Protein AF-A0A5J4ULH3-F1 (afdb_monomer_lite)

Secondary structure (DSSP, 8-state):
--PPPS-TT-EEESSEEEEEEE-SS-SSPEEEEEEETT-----S---TT-TTSSEEEETTTTEEEETTEEEEE---S--S--EEEEEEE--TTSSS-EEEEEETTEEPPP-EES--SEEEEE-

Foldseek 3Di:
DDPDWPFQVDKDAQAKDKDKDADDPDQDKDWKFKDAVVDDDDPLDDDPPRQRATWTQRQVQQFTDRSNDGDDHDHDPDPPGRMKIWMWGLHPPDPWTWIWIDDVPRTDPTPDTRPHRMMTMTD

pLDDT: mean 76.77, std 11.13, range [36.09, 92.75]

Organism: NCBI:txid222440

Structure (mmCIF, N/CA/C/O backbone):
data_AF-A0A5J4ULH3-F1
#
_entry.id   AF-A0A5J4ULH3-F1
#
loop_
_atom_site.group_PDB
_atom_site.id
_atom_site.type_symbol
_atom_site.label_atom_id
_atom_site.label_alt_id
_atom_site.label_comp_id
_atom_site.label_asym_id
_atom_site.label_entity_id
_atom_site.label_seq_id
_atom_site.pdbx_PDB_ins_code
_atom_site.Cartn_x
_atom_site.Cartn_y
_atom_site.Cartn_z
_atom_site.occupancy
_atom_site.B_iso_or_equiv
_atom_site.auth_seq_id
_atom_site.auth_comp_id
_atom_site.auth_asym_id
_atom_site.auth_atom_id
_atom_site.pdbx_PDB_model_num
ATOM 1 N N . MET A 1 1 ? 2.640 -23.579 7.226 1.00 36.09 1 MET A N 1
ATOM 2 C CA . MET A 1 1 ? 1.421 -23.230 6.462 1.00 36.09 1 MET A CA 1
ATOM 3 C C . MET A 1 1 ? 1.742 -22.029 5.580 1.00 36.09 1 MET A C 1
ATOM 5 O O . MET A 1 1 ? 2.109 -20.998 6.123 1.00 36.09 1 MET A O 1
ATOM 9 N N . ILE A 1 2 ? 1.703 -22.164 4.250 1.00 44.00 2 ILE A N 1
ATOM 10 C CA . ILE A 1 2 ? 1.935 -21.039 3.324 1.00 44.00 2 ILE A CA 1
ATOM 11 C C . ILE A 1 2 ? 0.592 -20.325 3.138 1.00 44.00 2 ILE A C 1
ATOM 13 O O . ILE A 1 2 ? -0.360 -20.933 2.647 1.00 44.00 2 ILE A O 1
ATOM 17 N N . LEU A 1 3 ? 0.493 -19.066 3.569 1.00 46.50 3 LEU A N 1
ATOM 18 C CA . LEU A 1 3 ? -0.676 -18.229 3.293 1.00 46.50 3 LEU A CA 1
ATOM 19 C C . LEU A 1 3 ? -0.785 -18.047 1.775 1.00 46.50 3 LEU A C 1
ATOM 21 O O . LEU A 1 3 ? 0.153 -17.566 1.143 1.00 46.50 3 LEU A O 1
ATOM 25 N N . LYS A 1 4 ? -1.906 -18.472 1.178 1.00 58.28 4 LYS A N 1
ATOM 26 C CA . LYS A 1 4 ? -2.160 -18.255 -0.252 1.00 58.28 4 LYS A CA 1
ATOM 27 C C . LYS A 1 4 ? -2.551 -16.788 -0.463 1.00 58.28 4 LYS A C 1
ATOM 29 O O . LYS A 1 4 ? -3.606 -16.404 0.046 1.00 58.28 4 LYS A O 1
ATOM 34 N N . PRO A 1 5 ? -1.763 -16.001 -1.213 1.00 62.56 5 PRO A N 1
ATOM 35 C CA . PRO A 1 5 ? -2.065 -14.594 -1.439 1.00 62.56 5 PRO A CA 1
ATOM 36 C C . PRO A 1 5 ? -3.365 -14.463 -2.240 1.00 62.56 5 PRO A C 1
ATOM 38 O O . PRO A 1 5 ? -3.516 -15.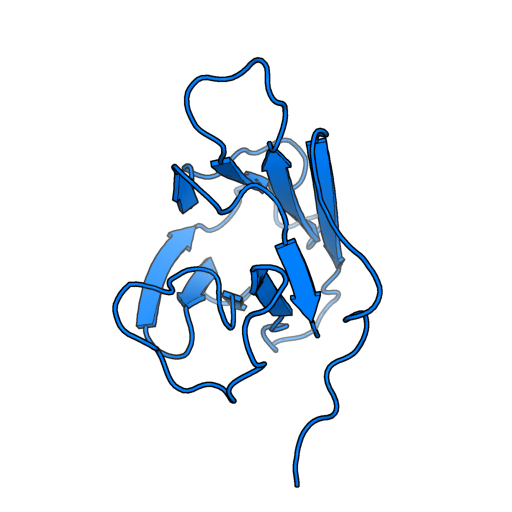091 -3.293 1.00 62.56 5 PRO A O 1
ATOM 41 N N . ARG A 1 6 ? -4.319 -13.666 -1.754 1.00 63.84 6 ARG A N 1
ATOM 42 C CA . ARG A 1 6 ? -5.571 -13.392 -2.482 1.00 63.84 6 ARG A CA 1
ATOM 43 C C . ARG A 1 6 ? -5.391 -12.168 -3.384 1.00 63.84 6 ARG A C 1
ATOM 45 O O . ARG A 1 6 ? -4.721 -11.235 -2.977 1.00 63.84 6 ARG A O 1
ATOM 52 N N . LEU A 1 7 ? -6.027 -12.148 -4.563 1.00 71.88 7 LEU A N 1
ATOM 53 C CA . LEU A 1 7 ? -6.106 -10.996 -5.495 1.00 71.88 7 LEU A CA 1
ATOM 54 C C . LEU A 1 7 ? -4.885 -10.703 -6.403 1.00 71.88 7 LEU A C 1
ATOM 56 O O . LEU A 1 7 ? -4.870 -9.674 -7.073 1.00 71.88 7 LEU A O 1
ATOM 60 N N . LEU A 1 8 ? -3.929 -11.633 -6.552 1.00 74.81 8 LEU A N 1
ATOM 61 C CA . LEU A 1 8 ? -2.760 -11.474 -7.449 1.00 74.81 8 LEU A CA 1
ATOM 62 C C . LEU A 1 8 ? -3.085 -11.307 -8.947 1.00 74.81 8 LEU A C 1
ATOM 64 O O . LEU A 1 8 ? -2.197 -10.997 -9.746 1.00 74.81 8 LEU A O 1
ATOM 68 N N . THR A 1 9 ? -4.327 -11.563 -9.353 1.00 78.69 9 THR A N 1
ATOM 69 C CA . THR A 1 9 ? -4.793 -11.357 -10.729 1.00 78.69 9 THR A CA 1
ATOM 70 C C . THR A 1 9 ? -5.106 -9.894 -11.029 1.00 78.69 9 THR A C 1
ATOM 72 O O . THR A 1 9 ? -5.161 -9.524 -12.198 1.00 78.69 9 THR A O 1
ATOM 75 N N . LEU A 1 10 ? -5.289 -9.055 -10.004 1.00 82.88 10 LEU A N 1
ATOM 76 C CA . LEU A 1 10 ? -5.635 -7.652 -10.180 1.00 82.88 10 LEU A CA 1
ATOM 77 C C . LEU A 1 10 ? -4.369 -6.805 -10.357 1.00 82.88 10 LEU A C 1
ATOM 79 O O . LEU A 1 10 ? -3.509 -6.774 -9.475 1.00 82.88 10 LEU A O 1
ATOM 83 N N . VAL A 1 11 ? -4.270 -6.122 -11.499 1.00 88.69 11 VAL A N 1
ATOM 84 C CA . VAL A 1 11 ? -3.155 -5.229 -11.842 1.00 88.69 11 VAL A CA 1
ATOM 85 C C . VAL A 1 11 ? -3.617 -3.775 -11.765 1.00 88.69 11 VAL A C 1
ATOM 87 O O . VAL A 1 11 ? -4.634 -3.409 -12.351 1.00 88.69 11 VAL A O 1
ATOM 90 N N . PHE A 1 12 ? -2.858 -2.952 -11.045 1.00 89.38 12 PHE A N 1
ATOM 91 C CA . PHE A 1 12 ? -3.046 -1.509 -10.925 1.00 89.38 12 PHE A CA 1
ATOM 92 C C . PHE A 1 12 ? -2.044 -0.789 -11.825 1.00 89.38 12 PHE A C 1
ATOM 94 O O . PHE A 1 12 ? -0.838 -1.009 -11.698 1.00 89.38 12 PHE A O 1
ATOM 101 N N . GLU A 1 13 ? -2.536 0.073 -12.715 1.00 92.12 13 GLU A N 1
ATOM 102 C CA . GLU A 1 13 ? -1.712 0.898 -13.598 1.00 92.12 13 GLU A CA 1
ATOM 103 C C . GLU A 1 13 ? -2.477 2.132 -14.110 1.00 92.12 13 GLU A C 1
ATOM 105 O O . GLU A 1 13 ? -3.707 2.114 -14.210 1.00 92.12 13 GLU A O 1
ATOM 110 N N . LYS A 1 14 ? -1.742 3.199 -14.458 1.00 91.50 14 LYS A N 1
ATOM 111 C CA . LYS A 1 14 ? -2.190 4.371 -15.248 1.00 91.50 14 LYS A CA 1
ATOM 112 C C . LYS A 1 14 ? -3.360 5.197 -14.691 1.00 91.50 14 LYS A C 1
ATOM 114 O O . LYS A 1 14 ? -3.809 6.139 -15.344 1.00 91.50 14 LYS A O 1
ATOM 119 N N . LYS A 1 15 ? -3.875 4.871 -13.506 1.00 92.75 15 LYS A N 1
ATOM 120 C CA . LYS A 1 15 ? -5.054 5.495 -12.886 1.00 92.75 15 LYS A CA 1
ATOM 121 C C . LYS A 1 15 ? -4.817 5.770 -11.404 1.00 92.75 15 LYS A C 1
ATOM 123 O O . LYS A 1 15 ? -3.772 5.431 -10.854 1.00 92.75 15 LYS A O 1
ATOM 128 N N . VAL A 1 16 ? -5.811 6.391 -10.774 1.00 90.38 16 VAL A N 1
ATOM 129 C CA . VAL A 1 16 ? -5.900 6.490 -9.317 1.00 90.38 16 VAL A CA 1
ATOM 130 C C . VAL A 1 16 ? -6.751 5.335 -8.805 1.00 90.38 16 VAL A C 1
ATOM 132 O O . VAL A 1 16 ? -7.844 5.095 -9.323 1.00 90.38 16 VAL A O 1
ATOM 135 N N . PHE A 1 17 ? -6.267 4.634 -7.787 1.00 90.19 17 PHE A N 1
ATOM 136 C CA . PHE A 1 17 ? -6.985 3.536 -7.149 1.00 90.19 17 PHE A CA 1
ATOM 137 C C . PHE A 1 17 ? -7.119 3.787 -5.659 1.00 90.19 17 PHE A C 1
ATOM 139 O O . PHE A 1 17 ? -6.179 4.250 -5.025 1.00 90.19 17 PHE A O 1
ATOM 146 N N . LYS A 1 18 ? -8.276 3.438 -5.096 1.00 87.69 18 LYS A N 1
ATOM 147 C CA . LYS A 1 18 ? -8.539 3.529 -3.660 1.00 87.69 18 LYS A CA 1
ATOM 148 C C . LYS A 1 18 ? -8.786 2.135 -3.109 1.00 87.69 18 LYS A C 1
ATOM 150 O O . LYS A 1 18 ? -9.781 1.497 -3.448 1.00 87.69 18 LYS A O 1
ATOM 155 N N . ILE A 1 19 ? -7.876 1.662 -2.268 1.00 82.38 19 ILE A N 1
ATOM 156 C CA . ILE A 1 19 ? -8.007 0.402 -1.548 1.00 82.38 19 ILE A CA 1
ATOM 157 C C . ILE A 1 19 ? -8.542 0.734 -0.168 1.00 82.38 19 ILE A C 1
ATOM 159 O O . ILE A 1 19 ? -7.828 1.265 0.680 1.00 82.38 19 ILE A O 1
ATOM 163 N N . SER A 1 20 ? -9.813 0.423 0.057 1.00 79.38 20 SER A N 1
ATOM 164 C CA . SER A 1 20 ? -10.377 0.519 1.390 1.00 79.38 20 SER A CA 1
ATOM 165 C C . SER A 1 20 ? -10.057 -0.733 2.186 1.00 79.38 20 SER A C 1
ATOM 167 O O . SER A 1 20 ? -10.385 -1.849 1.785 1.00 79.38 20 SER A O 1
ATOM 169 N N . ASN A 1 21 ? -9.504 -0.513 3.369 1.00 74.25 21 ASN A N 1
ATOM 170 C CA . ASN A 1 21 ? -9.456 -1.510 4.409 1.00 74.25 21 ASN A CA 1
ATOM 171 C C . ASN A 1 21 ? -10.441 -1.096 5.509 1.00 74.25 21 ASN A C 1
ATOM 173 O O . ASN A 1 21 ? -10.309 -0.036 6.122 1.00 74.25 21 ASN A O 1
ATOM 177 N N . LYS A 1 22 ? -11.502 -1.893 5.669 1.00 71.56 22 LYS A N 1
ATOM 178 C CA . LYS A 1 22 ? -12.540 -1.671 6.676 1.00 71.56 22 LYS A CA 1
ATOM 179 C C . LYS A 1 22 ? -12.246 -2.574 7.866 1.00 71.56 22 LYS A C 1
ATOM 181 O O . LYS A 1 22 ? -12.270 -3.799 7.735 1.00 71.56 22 LYS A O 1
ATOM 186 N N . PHE A 1 23 ? -12.013 -1.973 9.021 1.00 65.81 23 PHE A N 1
ATOM 187 C CA . PHE A 1 23 ? -11.756 -2.683 10.268 1.00 65.81 23 PHE A CA 1
ATOM 188 C C . PHE A 1 23 ? -12.869 -2.270 11.227 1.00 65.81 23 PHE A C 1
ATOM 190 O O . PHE A 1 23 ? -13.041 -1.094 11.502 1.00 65.81 23 PHE A O 1
ATOM 197 N N . ILE A 1 24 ? -13.713 -3.197 11.673 1.00 57.09 24 ILE A N 1
ATOM 198 C CA . ILE A 1 24 ? -14.777 -2.880 12.635 1.00 57.09 24 ILE A CA 1
ATOM 199 C C . ILE A 1 24 ? -14.486 -3.686 13.887 1.00 57.09 24 ILE A C 1
ATOM 201 O O . ILE A 1 24 ? -14.582 -4.908 13.850 1.00 57.09 24 ILE A O 1
ATOM 205 N N . GLY A 1 25 ? -14.117 -3.004 14.974 1.00 55.97 25 GLY A N 1
ATOM 206 C CA . GLY A 1 25 ? -13.954 -3.628 16.293 1.00 55.97 25 GLY A CA 1
ATOM 207 C C . GLY A 1 25 ? -12.887 -4.725 16.357 1.00 55.97 25 GLY A C 1
ATOM 208 O O . GLY A 1 25 ? -12.902 -5.528 17.282 1.00 55.97 25 GLY A O 1
ATOM 209 N N . THR A 1 26 ? -11.981 -4.792 15.380 1.00 56.81 26 THR A N 1
ATOM 210 C CA . THR A 1 26 ? -10.886 -5.756 15.389 1.00 56.81 26 THR A CA 1
ATOM 211 C C . THR A 1 26 ? -9.675 -5.094 16.022 1.00 56.81 26 THR A C 1
ATOM 213 O O . THR A 1 26 ? -9.071 -4.234 15.400 1.00 56.81 26 THR A O 1
ATOM 216 N N . GLU A 1 27 ? -9.257 -5.543 17.204 1.00 55.72 27 GLU A N 1
ATOM 217 C CA . GLU A 1 27 ? -7.958 -5.177 17.810 1.00 55.72 27 GLU A CA 1
ATOM 218 C C . GLU A 1 27 ? -6.748 -5.615 16.956 1.00 55.72 27 GLU A C 1
ATOM 220 O O . GLU A 1 27 ? -5.594 -5.398 17.314 1.00 55.72 27 GLU A O 1
ATOM 225 N N . ASN A 1 28 ? -7.011 -6.260 15.817 1.00 55.62 28 ASN A N 1
ATOM 226 C CA . ASN A 1 28 ? -6.022 -6.796 14.910 1.00 55.62 28 ASN A CA 1
ATOM 227 C C . ASN A 1 28 ? -5.777 -5.853 13.737 1.00 55.62 28 ASN A C 1
ATOM 229 O O . ASN A 1 28 ? -6.697 -5.439 13.029 1.00 55.62 28 ASN A O 1
ATOM 233 N N . SER A 1 29 ? -4.496 -5.645 13.460 1.00 61.38 29 SER A N 1
ATOM 234 C CA . SER A 1 29 ? -4.037 -5.070 12.206 1.00 61.38 29 SER A CA 1
ATOM 235 C C . SER A 1 29 ? -4.390 -5.986 11.024 1.00 61.38 29 SER A C 1
ATOM 237 O O . SER A 1 29 ? -4.189 -7.203 11.079 1.00 61.38 29 SER A O 1
ATOM 239 N N . ARG A 1 30 ? -4.929 -5.428 9.928 1.00 68.94 30 ARG A N 1
ATOM 240 C CA . ARG A 1 30 ? -5.038 -6.176 8.663 1.00 68.94 30 ARG A CA 1
ATOM 241 C C . ARG A 1 30 ? -3.865 -5.824 7.770 1.00 68.94 30 ARG A C 1
ATOM 243 O O . ARG A 1 30 ? -3.629 -4.657 7.461 1.00 68.94 30 ARG A O 1
ATOM 250 N N . ARG A 1 31 ? -3.162 -6.866 7.344 1.00 74.25 31 ARG A N 1
ATOM 251 C CA . ARG A 1 31 ? -2.028 -6.783 6.436 1.00 74.25 31 ARG A CA 1
ATOM 252 C C . ARG A 1 31 ? -2.494 -6.987 5.005 1.00 74.25 31 ARG A C 1
ATOM 254 O O . ARG A 1 31 ? -3.323 -7.846 4.729 1.00 74.25 31 ARG A O 1
ATOM 261 N N . PHE A 1 32 ? -1.915 -6.213 4.110 1.00 79.25 32 PHE A N 1
ATOM 262 C CA . PHE A 1 32 ? -1.950 -6.445 2.676 1.00 79.25 32 PHE A CA 1
ATOM 263 C C . PHE A 1 32 ? -0.603 -5.989 2.113 1.00 79.25 32 PHE A C 1
ATOM 265 O O . PHE A 1 32 ? 0.263 -5.505 2.839 1.00 79.25 32 PHE A O 1
ATOM 272 N N . GLY A 1 33 ? -0.363 -6.154 0.828 1.00 81.31 33 GLY A N 1
ATOM 273 C CA . GLY A 1 33 ? 0.833 -5.598 0.219 1.00 81.31 33 GLY A CA 1
ATOM 274 C C . GLY A 1 33 ? 0.674 -5.418 -1.268 1.00 81.31 33 GLY A C 1
ATOM 275 O O . GLY A 1 33 ? -0.240 -5.968 -1.883 1.00 81.31 33 GLY A O 1
ATOM 276 N N . PHE A 1 34 ? 1.602 -4.661 -1.836 1.00 84.44 34 PHE A N 1
ATOM 277 C CA . PHE A 1 34 ? 1.759 -4.562 -3.272 1.00 84.44 34 PHE A CA 1
ATOM 278 C C . PHE A 1 34 ? 3.046 -5.260 -3.702 1.00 84.44 34 PHE A C 1
ATOM 280 O O . PHE A 1 34 ? 3.991 -5.413 -2.928 1.00 84.44 34 PHE A O 1
ATOM 287 N N . ILE A 1 35 ? 3.080 -5.716 -4.946 1.00 85.50 35 ILE A N 1
ATOM 288 C CA . ILE A 1 35 ? 4.298 -6.181 -5.612 1.00 85.50 35 ILE A CA 1
ATOM 289 C C . ILE A 1 35 ? 4.312 -5.664 -7.052 1.00 85.50 35 ILE A C 1
ATOM 291 O O . ILE A 1 35 ? 3.239 -5.544 -7.644 1.00 85.50 35 ILE A O 1
ATOM 295 N N . PRO A 1 36 ? 5.482 -5.385 -7.650 1.00 87.06 36 PRO A N 1
ATOM 296 C CA . PRO A 1 36 ? 5.576 -5.119 -9.072 1.00 87.06 36 PRO A CA 1
ATOM 297 C C . PRO A 1 36 ? 5.063 -6.317 -9.864 1.00 87.06 36 PRO A C 1
ATOM 299 O O . PRO A 1 36 ? 5.177 -7.472 -9.438 1.00 87.06 36 PRO A O 1
ATOM 302 N N . VAL A 1 37 ? 4.530 -6.063 -11.051 1.00 87.06 37 VAL A N 1
ATOM 303 C CA . VAL A 1 37 ? 4.292 -7.148 -12.006 1.00 87.06 37 VAL A CA 1
ATOM 304 C C . VAL A 1 37 ? 5.635 -7.801 -12.369 1.00 87.06 37 VAL A C 1
ATOM 306 O O . VAL A 1 37 ? 6.611 -7.111 -12.640 1.00 87.06 37 VAL A O 1
ATOM 309 N N . GLY A 1 38 ? 5.685 -9.137 -12.342 1.00 84.44 38 GLY A N 1
ATOM 310 C CA . GLY A 1 38 ? 6.894 -9.933 -12.611 1.00 84.44 38 GLY A CA 1
ATOM 311 C C . GLY A 1 38 ? 7.700 -10.309 -11.363 1.00 84.44 38 GLY A C 1
ATOM 312 O O . GLY A 1 38 ? 8.489 -11.249 -11.402 1.00 84.44 38 GLY A O 1
ATOM 313 N N . ASP A 1 39 ? 7.454 -9.645 -10.236 1.00 82.00 39 ASP A N 1
ATOM 314 C CA . ASP A 1 39 ? 8.112 -9.943 -8.967 1.00 82.00 39 ASP A CA 1
ATOM 315 C C . ASP A 1 39 ? 7.456 -11.146 -8.263 1.00 82.00 39 ASP A C 1
ATOM 317 O O . ASP A 1 39 ? 6.231 -11.281 -8.222 1.00 82.00 39 ASP A O 1
ATOM 321 N N . ALA A 1 40 ? 8.266 -12.001 -7.632 1.00 78.06 40 ALA A N 1
ATOM 322 C CA . ALA A 1 40 ? 7.751 -13.086 -6.799 1.00 78.06 40 ALA A CA 1
ATOM 323 C C . ALA A 1 40 ? 7.117 -12.542 -5.506 1.00 78.06 40 ALA A C 1
ATOM 325 O O . ALA A 1 40 ? 7.666 -11.632 -4.862 1.00 78.06 40 ALA A O 1
ATOM 326 N N . VAL A 1 41 ? 5.999 -13.143 -5.082 1.00 74.06 41 VAL A N 1
ATOM 327 C CA . VAL A 1 41 ? 5.505 -12.980 -3.711 1.00 74.06 41 VAL A CA 1
ATOM 328 C C . VAL A 1 41 ? 6.492 -13.692 -2.802 1.00 74.06 41 VAL A C 1
ATOM 330 O O . VAL A 1 41 ? 6.612 -14.914 -2.816 1.00 74.06 41 VAL A O 1
ATOM 333 N N . LEU A 1 42 ? 7.220 -12.904 -2.030 1.00 66.69 42 LEU A N 1
ATOM 334 C CA . LEU A 1 42 ? 8.018 -13.414 -0.930 1.00 66.69 42 LEU A CA 1
ATOM 335 C C . LEU A 1 42 ? 7.136 -13.308 0.316 1.00 66.69 42 LEU A C 1
ATOM 337 O O . LEU A 1 42 ? 6.265 -12.436 0.378 1.00 66.69 42 LEU A O 1
ATOM 341 N N . ASN A 1 43 ? 7.335 -14.201 1.287 1.00 59.91 43 ASN A N 1
ATOM 342 C CA . ASN A 1 43 ? 6.699 -14.089 2.604 1.00 59.91 43 ASN A CA 1
ATOM 343 C C . ASN A 1 43 ? 7.079 -12.744 3.270 1.00 59.91 43 ASN A C 1
ATOM 345 O O . ASN A 1 43 ? 7.722 -11.901 2.655 1.00 59.91 43 ASN A O 1
ATOM 349 N N . ASN A 1 44 ? 6.721 -12.533 4.540 1.00 55.59 44 ASN A N 1
ATOM 350 C CA . ASN A 1 44 ? 6.978 -11.295 5.306 1.00 55.59 44 ASN A CA 1
ATOM 351 C C . ASN A 1 44 ? 8.472 -10.928 5.517 1.00 55.59 44 ASN A C 1
ATOM 353 O O . ASN A 1 44 ? 8.807 -10.274 6.500 1.00 55.59 44 ASN A O 1
ATOM 357 N N . ILE A 1 45 ? 9.376 -11.391 4.659 1.00 60.47 45 ILE A N 1
ATOM 358 C CA . ILE A 1 45 ? 10.788 -11.053 4.659 1.00 60.47 45 ILE A CA 1
ATOM 359 C C . ILE A 1 45 ? 10.909 -9.641 4.071 1.00 60.47 45 ILE A C 1
ATOM 361 O O . ILE A 1 45 ? 10.587 -9.455 2.891 1.00 60.47 45 ILE A O 1
ATOM 365 N N . PRO A 1 46 ? 11.340 -8.643 4.860 1.00 59.03 46 PRO A N 1
ATOM 366 C CA . PRO A 1 46 ? 11.691 -7.345 4.312 1.00 59.03 46 PRO A CA 1
ATOM 367 C C . PRO A 1 46 ? 12.829 -7.542 3.310 1.00 59.03 46 PRO A C 1
ATOM 369 O O . PRO A 1 46 ? 13.837 -8.182 3.607 1.00 59.03 46 PRO A O 1
ATOM 372 N N . VAL A 1 47 ? 12.642 -7.032 2.096 1.00 63.75 47 VAL A N 1
ATOM 373 C CA . VAL A 1 47 ? 13.677 -7.057 1.063 1.00 63.75 47 VAL A CA 1
ATOM 374 C C . VAL A 1 47 ? 14.205 -5.636 0.924 1.00 63.75 47 VAL A C 1
ATOM 376 O O . VAL A 1 47 ? 13.398 -4.744 0.647 1.00 63.75 47 VAL A O 1
ATOM 379 N N . PRO A 1 48 ? 15.521 -5.410 1.094 1.00 64.06 48 PRO A N 1
ATOM 380 C CA . PRO A 1 48 ? 16.113 -4.087 0.939 1.00 64.06 48 PRO A CA 1
ATOM 381 C C . PRO A 1 48 ? 15.672 -3.417 -0.368 1.00 64.06 48 PRO A C 1
ATOM 383 O O . PRO A 1 48 ? 15.739 -4.019 -1.441 1.00 64.06 48 PRO A O 1
ATOM 386 N N . GLY A 1 49 ? 15.164 -2.187 -0.267 1.00 66.38 49 GLY A N 1
ATOM 387 C CA . GLY A 1 49 ? 14.685 -1.401 -1.408 1.00 66.38 49 GLY A CA 1
ATOM 388 C C . GLY A 1 49 ? 13.306 -1.790 -1.962 1.00 66.38 49 GLY A C 1
ATOM 389 O O . GLY A 1 49 ? 12.839 -1.149 -2.902 1.00 66.38 49 GLY A O 1
ATOM 390 N N . LYS A 1 50 ? 12.617 -2.801 -1.409 1.00 67.81 50 LYS A N 1
ATOM 391 C CA . LYS A 1 50 ? 11.255 -3.199 -1.826 1.00 67.81 50 LYS A CA 1
ATOM 392 C C . LYS A 1 50 ? 10.224 -2.864 -0.746 1.00 67.81 50 LYS A C 1
ATOM 394 O O . LYS A 1 50 ? 9.611 -3.748 -0.147 1.00 67.81 50 LYS A O 1
ATOM 399 N N . ASN A 1 51 ? 10.020 -1.566 -0.538 1.00 65.38 51 ASN A N 1
ATOM 400 C CA . ASN A 1 51 ? 9.338 -1.028 0.643 1.00 65.38 51 ASN A CA 1
ATOM 401 C C . ASN A 1 51 ? 7.801 -1.172 0.620 1.00 65.38 51 ASN A C 1
ATOM 403 O O . ASN A 1 51 ? 7.156 -1.047 1.645 1.00 65.38 51 ASN A O 1
ATOM 407 N N . PHE A 1 52 ? 7.166 -1.482 -0.508 1.00 72.06 52 PHE A N 1
ATOM 408 C CA . PHE A 1 52 ? 5.694 -1.558 -0.604 1.00 72.06 52 PHE A CA 1
ATOM 409 C C . PHE A 1 52 ? 5.115 -2.965 -0.287 1.00 72.06 52 PHE A C 1
ATOM 411 O O . PHE A 1 52 ? 3.942 -3.238 -0.560 1.00 72.06 52 PHE A O 1
ATOM 418 N N . ARG A 1 53 ? 5.927 -3.884 0.263 1.00 72.12 53 ARG A N 1
ATOM 419 C CA . ARG A 1 53 ? 5.519 -5.251 0.647 1.00 72.12 53 ARG A CA 1
ATOM 420 C C . ARG A 1 53 ? 5.019 -5.284 2.099 1.00 72.12 53 ARG A C 1
ATOM 422 O O . ARG A 1 53 ? 5.599 -4.644 2.966 1.00 72.12 53 ARG A O 1
ATOM 429 N N . ALA A 1 54 ? 3.983 -6.084 2.371 1.00 73.81 54 ALA A N 1
ATOM 430 C CA . ALA A 1 54 ? 3.457 -6.347 3.721 1.00 73.81 54 ALA A CA 1
ATOM 431 C C . ALA A 1 54 ? 3.121 -5.082 4.545 1.00 73.81 54 ALA A C 1
ATOM 433 O O . ALA A 1 54 ? 3.478 -4.974 5.721 1.00 73.81 54 ALA A O 1
ATOM 434 N N . ILE A 1 55 ? 2.404 -4.147 3.924 1.00 80.00 55 ILE A N 1
ATOM 435 C CA . ILE A 1 55 ? 1.890 -2.934 4.555 1.00 80.00 55 ILE A CA 1
ATOM 436 C C . ILE A 1 55 ? 0.822 -3.320 5.580 1.00 80.00 55 ILE A C 1
ATOM 438 O O . ILE A 1 55 ? -0.130 -4.053 5.300 1.00 80.00 55 ILE A O 1
ATOM 442 N N . THR A 1 56 ? 0.994 -2.826 6.795 1.00 78.56 56 THR A N 1
ATOM 443 C CA . THR A 1 56 ? 0.092 -3.095 7.910 1.00 78.56 56 THR A CA 1
ATOM 444 C C . THR A 1 56 ? -0.266 -1.775 8.580 1.00 78.56 56 THR A C 1
ATOM 446 O O . THR A 1 56 ? 0.632 -0.997 8.883 1.00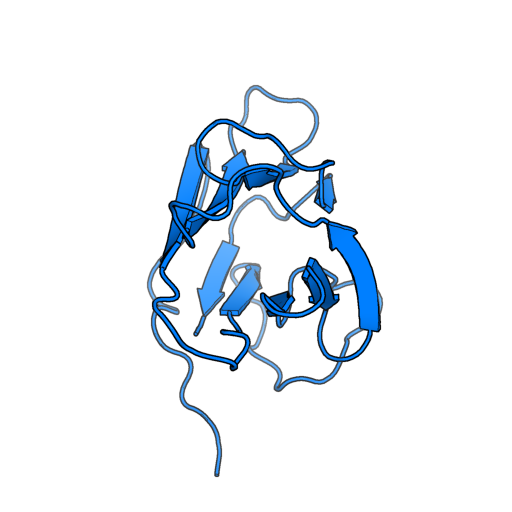 78.56 56 THR A O 1
ATOM 449 N N . TYR A 1 57 ? -1.556 -1.534 8.820 1.00 77.00 57 TYR A N 1
ATOM 450 C CA . TYR A 1 57 ? -2.022 -0.459 9.699 1.00 77.00 57 TYR A CA 1
ATOM 451 C C . TYR A 1 57 ? -2.519 -1.072 11.009 1.00 77.00 57 TYR A C 1
ATOM 453 O O . TYR A 1 57 ? -3.425 -1.911 11.005 1.00 77.00 57 TYR A O 1
ATOM 461 N N . ASP A 1 58 ? -1.880 -0.696 12.108 1.00 76.88 58 ASP A N 1
ATOM 462 C CA . ASP A 1 58 ? -2.258 -1.037 13.472 1.00 76.88 58 ASP A CA 1
ATOM 463 C C . ASP A 1 58 ? -3.181 0.046 14.017 1.00 76.88 58 ASP A C 1
ATOM 465 O O . ASP A 1 58 ? -2.746 1.154 14.323 1.00 76.88 58 ASP A O 1
ATOM 469 N N . GLU A 1 59 ? -4.465 -0.288 14.109 1.00 71.81 59 GLU A N 1
ATOM 470 C CA . GLU A 1 59 ? -5.513 0.639 14.527 1.00 71.81 59 GLU A CA 1
ATOM 471 C C . GLU A 1 59 ? -5.319 1.134 15.964 1.00 71.81 59 GLU A C 1
ATOM 473 O O . GLU A 1 59 ? -5.640 2.281 16.264 1.00 71.81 59 GLU A O 1
ATOM 478 N N . LYS A 1 60 ? -4.794 0.286 16.856 1.00 72.69 60 LYS A N 1
ATOM 479 C CA . LYS A 1 60 ? -4.715 0.603 18.283 1.00 72.69 60 LYS A CA 1
ATOM 480 C C . LYS A 1 60 ? -3.732 1.740 18.539 1.00 72.69 60 LYS A C 1
ATOM 482 O O . LYS A 1 60 ? -4.039 2.677 19.267 1.00 72.69 60 LYS A O 1
ATOM 487 N N . GLU A 1 61 ? -2.560 1.637 17.926 1.00 78.31 61 GLU A N 1
ATOM 488 C CA . GLU A 1 61 ? -1.457 2.577 18.131 1.00 78.31 61 GLU A CA 1
ATOM 489 C C . GLU A 1 61 ? -1.338 3.601 16.986 1.00 78.31 61 GLU A C 1
ATOM 491 O O . GLU A 1 61 ? -0.499 4.501 17.039 1.00 78.31 61 GLU A O 1
ATOM 496 N N . GLY A 1 62 ? -2.151 3.457 15.931 1.00 79.12 62 GLY A N 1
ATOM 497 C CA . GLY A 1 62 ? -2.048 4.230 14.693 1.00 79.12 62 GLY A CA 1
ATOM 498 C C . GLY A 1 62 ? -0.757 3.950 13.922 1.00 79.12 62 GLY A C 1
ATOM 499 O O . GLY A 1 62 ? -0.255 4.818 13.215 1.00 79.12 62 GLY A O 1
ATOM 500 N N . VAL A 1 63 ? -0.150 2.775 14.092 1.00 82.75 63 VAL A N 1
ATOM 501 C CA . VAL A 1 63 ? 1.185 2.497 13.551 1.00 82.75 63 VAL A CA 1
ATOM 502 C C . VAL A 1 63 ? 1.097 1.879 12.163 1.00 82.75 63 VAL A C 1
ATOM 504 O O . VAL A 1 63 ? 0.434 0.865 11.949 1.00 82.75 63 VAL A O 1
ATOM 507 N N . ILE A 1 64 ? 1.840 2.447 11.220 1.00 81.12 64 ILE A N 1
ATOM 508 C CA . ILE A 1 64 ? 2.040 1.882 9.890 1.00 81.12 64 ILE A CA 1
ATOM 509 C C . ILE A 1 64 ? 3.355 1.111 9.889 1.00 81.12 64 ILE A C 1
ATOM 511 O O . ILE A 1 64 ? 4.405 1.644 10.259 1.00 81.12 64 ILE A O 1
ATOM 515 N N . ARG A 1 65 ? 3.294 -0.152 9.459 1.00 80.81 65 ARG A N 1
ATOM 516 C CA . ARG A 1 65 ? 4.456 -1.043 9.374 1.00 80.81 65 ARG A CA 1
ATOM 517 C C . ARG A 1 65 ? 4.670 -1.582 7.974 1.00 80.81 65 ARG A C 1
ATOM 519 O O . ARG A 1 65 ? 3.705 -1.911 7.280 1.00 80.81 65 ARG A O 1
ATOM 526 N N . LEU A 1 66 ? 5.939 -1.742 7.612 1.00 78.81 66 LEU A N 1
ATOM 527 C CA . LEU A 1 66 ? 6.386 -2.453 6.417 1.00 78.81 66 LEU A CA 1
ATOM 528 C C . LEU A 1 66 ? 7.062 -3.745 6.868 1.00 78.81 66 LEU A C 1
ATOM 530 O O . LEU A 1 66 ? 8.167 -3.744 7.409 1.00 78.81 66 LEU A O 1
ATOM 534 N N . GLY A 1 67 ? 6.352 -4.865 6.736 1.00 76.06 67 GLY A N 1
ATOM 535 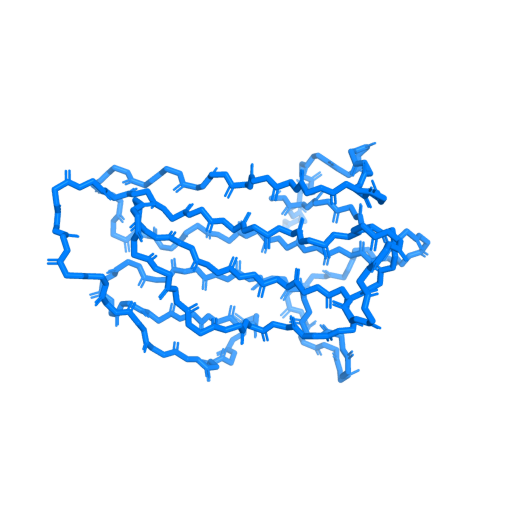C CA . GLY A 1 67 ? 6.764 -6.101 7.397 1.00 76.06 67 GLY A CA 1
ATOM 536 C C . GLY A 1 67 ? 6.737 -5.944 8.923 1.00 76.06 67 GLY A C 1
ATOM 537 O O . GLY A 1 67 ? 5.656 -5.924 9.514 1.00 76.06 67 GLY A O 1
ATOM 538 N N . TRP A 1 68 ? 7.917 -5.860 9.544 1.00 75.06 68 TRP A N 1
ATOM 539 C CA . TRP A 1 68 ? 8.097 -5.694 10.997 1.00 75.06 68 TRP A CA 1
ATOM 540 C C . TRP A 1 68 ? 8.555 -4.290 11.403 1.00 75.06 68 TRP A C 1
ATOM 542 O O . TRP A 1 68 ? 8.539 -3.969 12.587 1.00 75.06 68 TRP A O 1
ATOM 552 N N . GLU A 1 69 ? 8.957 -3.464 10.440 1.00 78.25 69 GLU A N 1
ATOM 553 C CA . GLU A 1 69 ? 9.498 -2.132 10.691 1.00 78.25 69 GLU A CA 1
ATOM 554 C C . GLU A 1 69 ? 8.364 -1.119 10.858 1.00 78.25 69 GLU A C 1
ATOM 556 O O . GLU A 1 69 ? 7.507 -0.997 9.980 1.00 78.25 69 GLU A O 1
ATOM 561 N N . GLU A 1 70 ? 8.346 -0.406 11.985 1.00 85.12 70 GLU A N 1
ATOM 562 C CA . GLU A 1 70 ? 7.500 0.774 12.185 1.00 85.12 70 GLU A CA 1
ATOM 563 C C . GLU A 1 70 ? 8.087 1.935 11.387 1.00 85.12 70 GLU A C 1
ATOM 565 O O . GLU A 1 70 ? 9.196 2.381 11.660 1.00 85.12 70 GLU A O 1
ATOM 570 N N . VAL A 1 71 ? 7.337 2.402 10.389 1.00 80.19 71 VAL A N 1
ATOM 571 C CA . VAL A 1 71 ? 7.792 3.484 9.506 1.00 80.19 71 VAL A CA 1
ATOM 572 C C . VAL A 1 71 ? 7.169 4.822 9.849 1.00 80.19 71 VAL A C 1
ATOM 574 O O . VAL A 1 71 ? 7.781 5.864 9.631 1.00 80.19 71 VAL A O 1
ATOM 577 N N . PHE A 1 72 ? 5.944 4.811 10.370 1.00 81.81 72 PHE A N 1
ATOM 578 C CA . PHE A 1 72 ? 5.238 6.030 10.722 1.00 81.81 72 PHE A CA 1
ATOM 579 C C . PHE A 1 72 ? 4.111 5.747 11.711 1.00 81.81 72 PHE A C 1
ATOM 581 O O . PHE A 1 72 ? 3.544 4.651 11.723 1.00 81.81 72 PHE A O 1
ATOM 588 N N . ARG A 1 73 ? 3.745 6.760 12.497 1.00 85.50 73 ARG A N 1
ATOM 589 C CA . ARG A 1 73 ? 2.589 6.724 13.389 1.00 85.50 73 ARG A CA 1
ATOM 590 C C . ARG A 1 73 ? 1.623 7.839 13.029 1.00 85.50 73 ARG A C 1
ATOM 592 O O . ARG A 1 73 ? 1.997 9.007 13.000 1.00 85.50 73 ARG A O 1
ATOM 599 N N . TRP A 1 74 ? 0.376 7.463 12.796 1.00 81.62 74 TRP A N 1
ATOM 600 C CA . TRP A 1 74 ? -0.716 8.364 12.497 1.00 81.62 74 TRP A CA 1
ATOM 601 C C . TRP A 1 74 ? -2.024 7.865 13.101 1.00 81.62 74 TRP A C 1
ATOM 603 O O . TRP A 1 74 ? -2.523 6.783 12.776 1.00 81.62 74 TRP A O 1
ATOM 613 N N . ILE A 1 75 ? -2.580 8.691 13.979 1.00 79.19 75 ILE A N 1
ATOM 614 C CA . ILE A 1 75 ? -3.867 8.464 14.622 1.00 79.19 75 ILE A CA 1
ATOM 615 C C . ILE A 1 75 ? -4.817 9.519 14.051 1.00 79.19 75 ILE A C 1
ATOM 617 O O . ILE A 1 75 ? -4.641 10.697 14.371 1.00 79.19 75 ILE A O 1
ATOM 621 N N . PRO A 1 76 ? -5.784 9.124 13.204 1.00 75.25 76 PRO A N 1
ATOM 622 C CA . PRO A 1 76 ? -6.789 10.040 12.693 1.00 75.25 76 PRO A CA 1
ATOM 623 C C . PRO A 1 76 ? -7.557 10.723 13.824 1.00 75.25 76 PRO A C 1
ATOM 625 O O . PRO A 1 76 ? -7.799 10.141 14.885 1.00 75.25 76 PRO A O 1
ATOM 628 N N . SER A 1 77 ? -7.977 11.957 13.575 1.00 78.19 77 SER A N 1
ATOM 629 C CA . SER A 1 77 ? -8.737 12.770 14.528 1.00 78.19 77 SER A CA 1
ATOM 630 C C . SER A 1 77 ? -10.137 12.204 14.814 1.00 78.19 77 SER A C 1
ATOM 632 O O . SER A 1 77 ? -10.610 12.243 15.953 1.00 78.19 77 SER A O 1
ATOM 634 N N . SER A 1 78 ? -10.789 11.636 13.794 1.00 71.06 78 SER A N 1
ATOM 635 C CA . SER A 1 78 ? -12.098 10.980 13.901 1.00 71.06 78 SER A CA 1
ATOM 636 C C . SER A 1 78 ? -11.959 9.534 14.377 1.00 71.06 78 SER A C 1
ATOM 638 O O . SER A 1 78 ? -11.277 8.718 13.756 1.00 71.06 78 SER A O 1
ATOM 640 N N . LYS A 1 79 ? -12.682 9.186 15.447 1.00 64.94 79 LYS A N 1
ATOM 641 C CA . LYS A 1 79 ? -12.840 7.798 15.920 1.00 64.94 79 LYS A CA 1
ATOM 642 C C . LYS A 1 79 ? -14.093 7.114 15.362 1.00 64.94 79 LYS A C 1
ATOM 644 O O . LYS A 1 79 ? -14.301 5.927 15.615 1.00 64.94 79 LYS A O 1
ATOM 649 N N . GLU A 1 80 ? -14.942 7.850 14.643 1.00 61.22 80 GLU A N 1
ATOM 650 C CA . GLU A 1 80 ? -16.301 7.409 14.309 1.00 61.22 80 GLU A CA 1
ATOM 651 C C . GLU A 1 80 ? -16.360 6.483 13.087 1.00 61.22 80 GLU A C 1
ATOM 653 O O . GLU A 1 80 ? -17.289 5.678 12.984 1.00 61.22 80 GLU A O 1
ATOM 658 N N . LYS A 1 81 ? -15.359 6.502 12.191 1.00 57.28 81 LYS A N 1
ATOM 659 C CA . LYS A 1 81 ? -15.292 5.567 11.055 1.00 57.28 81 LYS A CA 1
ATOM 660 C C . LYS A 1 81 ? -13.894 4.993 10.863 1.00 57.28 81 LYS A C 1
ATOM 662 O O . LYS A 1 81 ? -13.006 5.588 10.266 1.00 57.28 81 LYS A O 1
ATOM 667 N N . LYS A 1 82 ? -13.746 3.753 11.321 1.00 67.44 82 LYS A N 1
ATOM 668 C CA . LYS A 1 82 ? -12.547 2.907 11.237 1.00 67.44 82 LYS A CA 1
ATOM 669 C C . LYS A 1 82 ? -12.292 2.387 9.810 1.00 67.44 82 LYS A C 1
ATOM 671 O O . LYS A 1 82 ? -12.326 1.183 9.537 1.00 67.44 82 LYS A O 1
ATOM 676 N N . GLN A 1 83 ? -12.117 3.296 8.858 1.00 74.81 83 GLN A N 1
ATOM 677 C CA . GLN A 1 83 ? -11.806 2.966 7.472 1.00 74.81 83 GLN A CA 1
ATOM 678 C C . GLN A 1 83 ? -10.540 3.698 7.057 1.00 74.81 83 GLN A C 1
ATOM 680 O O . GLN A 1 83 ? -10.531 4.918 6.936 1.00 74.81 83 GLN A O 1
ATOM 685 N N . ILE A 1 84 ? -9.499 2.923 6.771 1.00 77.56 84 ILE A N 1
ATOM 686 C CA . ILE A 1 84 ? -8.284 3.450 6.165 1.00 77.56 84 ILE A CA 1
ATOM 687 C C . ILE A 1 84 ? -8.348 3.189 4.666 1.00 77.56 84 ILE A C 1
ATOM 689 O O . ILE A 1 84 ? -8.651 2.078 4.216 1.00 77.56 84 ILE A O 1
ATOM 693 N N . ILE A 1 85 ? -8.091 4.229 3.886 1.00 83.88 85 ILE A N 1
ATOM 694 C CA . ILE A 1 85 ? -8.066 4.188 2.432 1.00 83.88 85 ILE A CA 1
ATOM 695 C C . ILE A 1 85 ? -6.629 4.396 1.986 1.00 83.88 85 ILE A C 1
ATOM 697 O O . ILE A 1 85 ? -6.027 5.422 2.268 1.00 83.88 85 ILE A O 1
ATOM 701 N N . PHE A 1 86 ? -6.093 3.439 1.246 1.00 83.12 86 PHE A N 1
ATOM 702 C CA . PHE A 1 86 ? -4.817 3.591 0.567 1.00 83.12 86 PHE A CA 1
ATOM 703 C C . PHE A 1 86 ? -5.093 4.066 -0.850 1.00 83.12 86 PHE A C 1
ATOM 705 O O . PHE A 1 86 ? -5.743 3.364 -1.627 1.00 83.12 86 PHE A O 1
ATOM 712 N N . GLU A 1 87 ? -4.632 5.263 -1.179 1.00 89.75 87 GLU A N 1
ATOM 713 C CA . GLU A 1 87 ? -4.697 5.788 -2.532 1.00 89.75 87 GLU A CA 1
ATOM 714 C C . GLU A 1 87 ? -3.384 5.504 -3.256 1.00 89.75 87 GLU A C 1
ATOM 716 O O . GLU A 1 87 ? -2.313 5.893 -2.792 1.00 89.75 87 GLU A O 1
ATOM 721 N N . LEU A 1 88 ? -3.475 4.842 -4.405 1.00 89.50 88 LEU A N 1
ATOM 722 C CA . LEU A 1 88 ? -2.383 4.694 -5.358 1.00 89.50 88 LEU A CA 1
ATOM 723 C C . LEU A 1 88 ? -2.620 5.662 -6.509 1.00 89.50 88 LEU A C 1
ATOM 725 O O . LEU A 1 88 ? -3.545 5.457 -7.294 1.00 89.50 88 LEU A O 1
ATOM 729 N N . ASP A 1 89 ? -1.778 6.681 -6.639 1.00 91.31 89 ASP A N 1
ATOM 730 C CA . ASP A 1 89 ? -1.778 7.569 -7.797 1.00 91.31 89 ASP A CA 1
ATOM 731 C C . ASP A 1 89 ? -0.701 7.116 -8.786 1.00 91.31 89 ASP A C 1
ATOM 733 O O . ASP A 1 89 ? 0.500 7.294 -8.565 1.00 91.31 89 ASP A O 1
ATOM 737 N N . MET A 1 90 ? -1.150 6.465 -9.860 1.00 90.25 90 MET A N 1
ATOM 738 C CA . MET A 1 90 ? -0.300 5.838 -10.875 1.00 90.25 90 MET A CA 1
ATOM 739 C C . MET A 1 90 ? -0.492 6.462 -12.259 1.00 90.25 90 MET A C 1
ATOM 741 O O . MET A 1 90 ? -0.162 5.839 -13.270 1.00 90.25 90 MET A O 1
ATOM 745 N N . ARG A 1 91 ? -1.084 7.659 -12.329 1.00 91.69 91 ARG A N 1
ATOM 746 C CA . ARG A 1 91 ? -1.305 8.365 -13.597 1.00 91.69 91 ARG A CA 1
ATOM 747 C C . ARG A 1 91 ? 0.028 8.642 -14.292 1.00 91.69 91 ARG A C 1
ATOM 749 O O . ARG A 1 91 ? 1.029 8.929 -13.650 1.00 91.69 91 ARG A O 1
ATOM 756 N N . GLU A 1 92 ? 0.037 8.603 -15.619 1.00 87.44 92 GLU A N 1
ATOM 757 C CA . GLU A 1 92 ? 1.245 8.921 -16.398 1.00 87.44 92 GLU A CA 1
ATOM 758 C C . GLU A 1 92 ? 1.527 10.434 -16.456 1.00 87.44 92 GLU A C 1
ATOM 760 O O . GLU A 1 92 ? 2.619 10.847 -16.826 1.00 87.44 92 GLU A O 1
ATOM 765 N N . THR A 1 93 ? 0.554 11.263 -16.064 1.00 87.94 93 THR A N 1
ATOM 766 C CA . THR A 1 93 ? 0.623 12.731 -16.116 1.00 87.94 93 THR A CA 1
ATOM 767 C C . THR A 1 93 ? 1.305 13.372 -14.905 1.00 87.94 93 THR A C 1
ATOM 769 O O . THR A 1 93 ? 1.445 14.591 -14.878 1.00 87.94 93 THR A O 1
ATOM 772 N N . ILE A 1 94 ? 1.677 12.598 -13.880 1.00 83.44 94 ILE A N 1
ATOM 773 C CA . ILE A 1 94 ? 2.349 13.104 -12.672 1.00 83.44 94 ILE A CA 1
ATOM 774 C C . ILE A 1 94 ? 3.844 12.756 -12.699 1.00 83.44 94 ILE A C 1
ATOM 776 O O . ILE A 1 94 ? 4.212 11.698 -13.209 1.00 83.44 94 ILE A O 1
ATOM 780 N N . PRO A 1 95 ? 4.718 13.611 -12.133 1.00 82.81 95 PRO A N 1
ATOM 781 C CA . PRO A 1 95 ? 6.167 13.395 -12.175 1.00 82.81 95 PRO A CA 1
ATOM 782 C C . PRO A 1 95 ? 6.611 12.184 -11.344 1.00 82.81 95 PRO A C 1
ATOM 784 O O . PRO A 1 95 ? 7.560 11.494 -11.709 1.00 82.81 95 PRO A O 1
ATOM 787 N N . HIS A 1 96 ? 5.905 11.906 -10.246 1.00 85.19 96 HIS A N 1
ATOM 788 C CA . HIS A 1 96 ? 6.196 10.801 -9.341 1.00 85.19 96 HIS A CA 1
ATOM 789 C C . HIS A 1 96 ? 4.895 10.099 -8.977 1.00 85.19 96 HIS A C 1
ATOM 791 O O . HIS A 1 96 ? 3.982 10.722 -8.437 1.00 85.19 96 HIS A O 1
ATOM 797 N N . THR A 1 97 ? 4.822 8.800 -9.246 1.00 86.06 97 THR A N 1
ATOM 798 C CA . THR A 1 97 ? 3.756 7.947 -8.718 1.00 86.06 97 THR A CA 1
ATOM 799 C C . THR A 1 97 ? 3.849 7.911 -7.194 1.00 86.06 97 THR A C 1
ATOM 801 O O . THR A 1 97 ? 4.949 7.949 -6.633 1.00 86.06 97 THR A O 1
ATOM 804 N N . ALA A 1 98 ? 2.710 7.852 -6.509 1.00 88.25 98 ALA A N 1
ATOM 805 C CA . ALA A 1 98 ? 2.686 7.962 -5.056 1.00 88.25 98 ALA A CA 1
ATOM 806 C C . ALA A 1 98 ? 1.645 7.047 -4.416 1.00 88.25 98 ALA A C 1
ATOM 808 O O . ALA A 1 98 ? 0.607 6.753 -5.011 1.00 88.25 98 ALA A O 1
ATOM 809 N N . MET A 1 99 ? 1.922 6.638 -3.179 1.00 86.69 99 MET A N 1
ATOM 810 C CA . MET A 1 99 ? 0.929 6.024 -2.306 1.00 86.69 99 MET A CA 1
ATOM 811 C C . MET A 1 99 ? 0.671 6.910 -1.093 1.00 86.69 99 MET A C 1
ATOM 813 O O . MET A 1 99 ? 1.609 7.313 -0.400 1.00 86.69 99 MET A O 1
ATOM 817 N N . ARG A 1 100 ? -0.606 7.173 -0.830 1.00 86.88 100 ARG A N 1
ATOM 818 C CA . ARG A 1 100 ? -1.095 7.994 0.282 1.00 86.88 100 ARG A CA 1
ATOM 819 C C . ARG A 1 100 ? -2.066 7.194 1.129 1.00 86.88 100 ARG A C 1
ATOM 821 O O . ARG A 1 100 ? -2.701 6.265 0.624 1.00 86.88 100 ARG A O 1
ATOM 828 N N . ILE A 1 101 ? -2.198 7.565 2.395 1.00 82.12 101 ILE A N 1
ATOM 829 C CA . ILE A 1 101 ? -3.256 7.040 3.248 1.00 82.12 101 ILE A CA 1
ATOM 830 C C . ILE A 1 101 ? -4.242 8.157 3.545 1.00 82.12 101 ILE A C 1
ATOM 832 O O . ILE A 1 101 ? -3.860 9.295 3.772 1.00 82.12 101 ILE A O 1
ATOM 836 N N . PHE A 1 102 ? -5.516 7.801 3.562 1.00 81.25 102 PHE A N 1
ATOM 837 C CA . PHE A 1 102 ? -6.596 8.637 4.034 1.00 81.25 102 PHE A CA 1
ATOM 838 C C . PHE A 1 102 ? -7.395 7.913 5.115 1.00 81.25 102 PHE A C 1
ATOM 840 O O . PHE A 1 102 ? -7.517 6.685 5.110 1.00 81.25 102 PHE A O 1
ATOM 847 N N . SER A 1 103 ? -7.989 8.694 6.004 1.00 77.06 103 SER A N 1
ATOM 848 C CA . SER A 1 103 ? -9.002 8.278 6.963 1.00 77.06 103 SER A CA 1
ATOM 849 C C . SER A 1 103 ? -10.163 9.236 6.784 1.00 77.06 103 SER A C 1
ATOM 851 O O . SER A 1 103 ? -10.059 10.415 7.109 1.00 77.06 103 SER A O 1
ATOM 853 N N . GLU A 1 104 ? -11.253 8.754 6.193 1.00 76.88 104 GLU A N 1
ATOM 854 C CA . GLU A 1 104 ? -12.323 9.616 5.676 1.00 76.88 104 GLU A CA 1
ATOM 855 C C . GLU A 1 104 ? -11.778 10.702 4.719 1.00 76.88 104 GLU A C 1
ATOM 857 O O . GLU A 1 104 ? -11.340 10.380 3.612 1.00 76.88 104 GLU A O 1
ATOM 862 N N . SER A 1 105 ? -11.816 11.972 5.130 1.00 78.56 105 SER A N 1
ATOM 863 C CA . SER A 1 105 ? -11.278 13.131 4.407 1.00 78.56 105 SER A CA 1
ATOM 864 C C . SER A 1 105 ? -9.916 13.599 4.928 1.00 78.56 105 SER A C 1
ATOM 866 O O . SER A 1 105 ? -9.363 14.555 4.392 1.00 78.56 105 SER A O 1
ATOM 868 N N . GLU A 1 106 ? -9.391 12.973 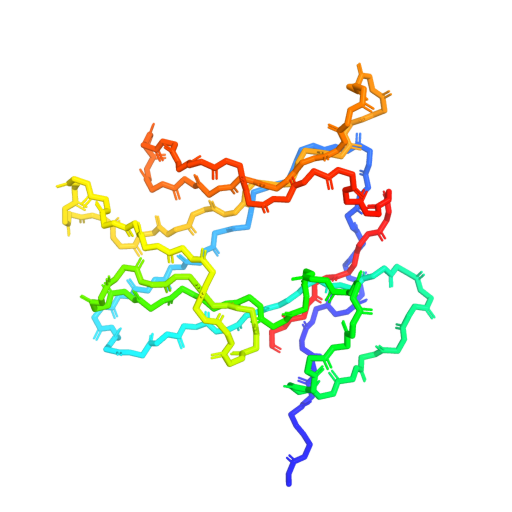5.983 1.00 81.31 106 GLU A N 1
ATOM 869 C CA . GLU A 1 106 ? -8.089 13.304 6.557 1.00 81.31 106 GLU A CA 1
ATOM 870 C C . GLU A 1 106 ? -6.985 12.604 5.756 1.00 81.31 106 GLU A C 1
ATOM 872 O O . GLU A 1 106 ? -6.964 11.375 5.665 1.00 81.31 106 GLU A O 1
ATOM 877 N N . GLU A 1 107 ? -6.087 13.385 5.156 1.00 81.31 107 GLU A N 1
ATOM 878 C CA . GLU A 1 107 ? -4.926 12.891 4.411 1.00 81.31 107 GLU A CA 1
ATOM 879 C C . GLU A 1 107 ? -3.736 12.682 5.357 1.00 81.31 107 GLU A C 1
ATOM 881 O O . GLU A 1 107 ? -3.341 13.592 6.086 1.00 81.31 107 GLU A O 1
ATOM 886 N N . SER A 1 108 ? -3.139 11.490 5.330 1.00 77.25 108 SER A N 1
ATOM 887 C CA . SER A 1 108 ? -1.846 11.236 5.962 1.00 77.25 108 SER A CA 1
ATOM 888 C C . SER A 1 108 ? -0.704 11.735 5.073 1.00 77.25 108 SER A C 1
ATOM 890 O O . SER A 1 108 ? -0.862 11.857 3.858 1.00 77.25 108 SER A O 1
ATOM 892 N N . PRO A 1 109 ? 0.515 11.878 5.618 1.00 77.00 109 PRO A N 1
ATOM 893 C CA . PRO A 1 109 ? 1.710 12.059 4.801 1.00 77.00 109 PRO A CA 1
ATOM 894 C C . PRO A 1 109 ? 1.857 10.977 3.720 1.00 77.00 109 PRO A C 1
ATOM 896 O O . PRO A 1 109 ? 1.431 9.831 3.899 1.00 77.00 109 PRO A O 1
ATOM 899 N N . ILE A 1 110 ? 2.493 11.342 2.605 1.00 83.12 110 ILE A N 1
ATOM 900 C CA . ILE A 1 110 ? 2.812 10.423 1.508 1.00 83.12 110 ILE A CA 1
ATOM 901 C C . ILE A 1 110 ? 3.715 9.304 2.042 1.00 83.12 110 ILE A C 1
ATOM 903 O O . ILE A 1 110 ? 4.792 9.577 2.569 1.00 83.12 110 ILE A O 1
ATOM 907 N N . LEU A 1 111 ? 3.300 8.046 1.870 1.00 78.12 111 LEU A N 1
ATOM 908 C CA . LEU A 1 111 ? 4.077 6.890 2.324 1.00 78.12 111 LEU A CA 1
ATOM 909 C C . LEU A 1 111 ? 5.187 6.504 1.360 1.00 78.12 111 LEU A C 1
ATOM 911 O O . LEU A 1 111 ? 6.283 6.140 1.776 1.00 78.12 111 LEU A O 1
ATOM 915 N N . PHE A 1 112 ? 4.883 6.539 0.064 1.00 82.38 112 PHE A N 1
ATOM 916 C CA . PHE A 1 112 ? 5.827 6.175 -0.981 1.00 82.38 112 PHE A CA 1
ATOM 917 C C . PHE A 1 112 ? 5.740 7.150 -2.137 1.00 82.38 112 PHE A C 1
ATOM 919 O O . PHE A 1 112 ? 4.649 7.539 -2.552 1.00 82.38 112 PHE A O 1
ATOM 926 N N . VAL A 1 113 ? 6.904 7.458 -2.694 1.00 83.50 113 VAL A N 1
ATOM 927 C CA . VAL A 1 113 ? 7.079 8.126 -3.982 1.00 83.50 113 VAL A CA 1
ATOM 928 C C . VAL A 1 113 ? 7.809 7.180 -4.930 1.00 83.50 113 VAL A C 1
ATOM 930 O O . VAL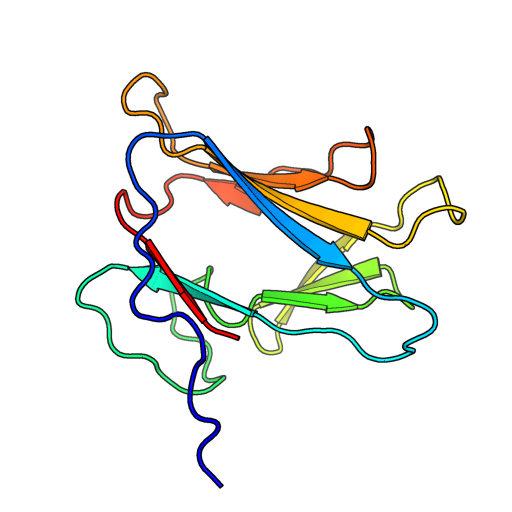 A 1 113 ? 8.510 6.273 -4.482 1.00 83.50 113 VAL A O 1
ATOM 933 N N . ASN A 1 114 ? 7.662 7.392 -6.236 1.00 85.12 114 ASN A N 1
ATOM 934 C CA . ASN A 1 114 ? 8.279 6.567 -7.279 1.00 85.12 114 ASN A CA 1
ATOM 935 C C . ASN A 1 114 ? 7.887 5.082 -7.197 1.00 85.12 114 ASN A C 1
ATOM 937 O O . ASN A 1 114 ? 8.710 4.194 -7.425 1.00 85.12 114 ASN A O 1
ATOM 941 N N . ILE A 1 115 ? 6.622 4.796 -6.875 1.00 85.00 115 ILE A N 1
ATOM 942 C CA . ILE A 1 115 ? 6.114 3.420 -6.890 1.00 85.00 115 ILE A CA 1
ATOM 943 C C . ILE A 1 115 ? 6.159 2.829 -8.318 1.00 85.00 115 ILE A C 1
ATOM 945 O O . ILE A 1 115 ? 5.940 3.552 -9.296 1.00 85.00 115 ILE A O 1
ATOM 949 N N . PRO A 1 116 ? 6.409 1.516 -8.474 1.00 87.06 116 PRO A N 1
ATOM 950 C CA . PRO A 1 116 ? 6.398 0.856 -9.779 1.00 87.06 116 PRO A CA 1
ATOM 951 C C . PRO A 1 116 ? 5.122 1.147 -10.580 1.00 87.06 116 PRO A C 1
ATOM 953 O O . PRO A 1 116 ? 4.032 1.170 -10.018 1.00 87.06 116 PRO A O 1
ATOM 956 N N . LYS A 1 117 ? 5.240 1.316 -11.905 1.00 86.69 117 LYS A N 1
ATOM 957 C CA . LYS A 1 117 ? 4.110 1.684 -12.789 1.00 86.69 117 LYS A CA 1
ATOM 958 C C . LYS A 1 117 ? 3.015 0.619 -12.904 1.00 86.69 117 LYS A C 1
ATOM 960 O O . LYS A 1 117 ? 1.908 0.938 -13.327 1.00 86.69 117 LYS A O 1
ATOM 965 N N . GLN A 1 118 ? 3.328 -0.624 -12.547 1.00 89.50 118 GLN A N 1
ATOM 966 C CA . GLN A 1 118 ? 2.386 -1.735 -12.525 1.00 89.50 118 GLN A CA 1
ATOM 967 C C . GLN A 1 118 ? 2.544 -2.504 -11.217 1.00 89.50 118 GLN A C 1
ATOM 969 O O . GLN A 1 118 ? 3.629 -3.011 -10.919 1.00 89.50 118 GLN A O 1
ATOM 974 N N . LEU A 1 119 ? 1.459 -2.607 -10.453 1.00 87.62 119 LEU A N 1
ATOM 975 C CA . LEU A 1 119 ? 1.431 -3.300 -9.167 1.00 87.62 119 LEU A CA 1
ATOM 976 C C . LEU A 1 119 ? 0.341 -4.372 -9.143 1.00 87.62 119 LEU A C 1
ATOM 978 O O . LEU A 1 119 ? -0.688 -4.234 -9.794 1.00 87.62 119 LEU A O 1
ATOM 982 N N . LYS A 1 120 ? 0.544 -5.419 -8.346 1.00 87.69 120 LYS A N 1
ATOM 983 C CA . LYS A 1 120 ? -0.483 -6.385 -7.936 1.00 87.69 120 LYS A CA 1
ATOM 984 C C . LYS A 1 120 ? -0.688 -6.285 -6.435 1.00 87.69 120 LYS A C 1
ATOM 986 O O . LYS A 1 120 ? 0.291 -6.125 -5.708 1.00 87.69 120 LYS A O 1
ATOM 991 N N . ILE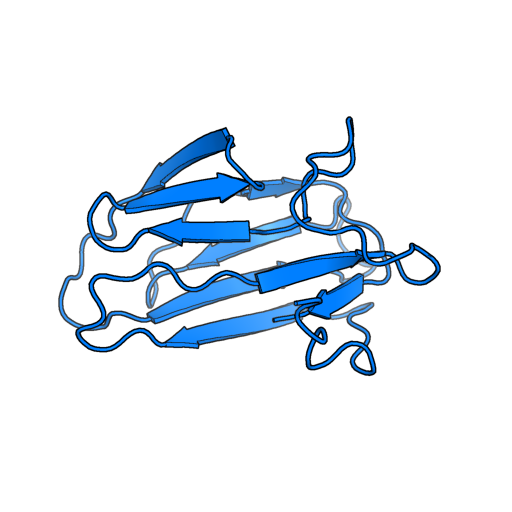 A 1 121 ? -1.930 -6.407 -5.977 1.00 85.38 121 ILE A N 1
ATOM 992 C CA . ILE A 1 121 ? -2.244 -6.493 -4.545 1.00 85.38 121 ILE A CA 1
ATOM 993 C C . ILE A 1 121 ? -2.253 -7.946 -4.094 1.00 85.38 121 ILE A C 1
ATOM 995 O O . ILE A 1 121 ? -2.640 -8.847 -4.840 1.00 85.38 121 ILE A O 1
ATOM 999 N N . TYR A 1 122 ? -1.859 -8.156 -2.847 1.00 80.31 122 TYR A N 1
ATOM 1000 C CA . TYR A 1 122 ? -2.123 -9.390 -2.142 1.00 80.31 122 TYR A CA 1
ATOM 1001 C C . TYR A 1 122 ? -2.592 -9.142 -0.711 1.00 80.31 122 TYR A C 1
ATOM 1003 O O . TYR A 1 122 ? -2.179 -8.173 -0.071 1.00 80.31 122 TYR A O 1
ATOM 1011 N N . VAL A 1 123 ? -3.457 -10.032 -0.226 1.00 74.44 123 VAL A N 1
ATOM 1012 C CA . VAL A 1 123 ? -3.965 -10.087 1.155 1.00 74.44 123 VAL A CA 1
ATOM 1013 C C . VAL A 1 123 ? -3.681 -11.465 1.727 1.00 74.44 123 VAL A C 1
ATOM 1015 O O . VAL A 1 123 ? -3.875 -12.448 0.966 1.00 74.44 123 VAL A O 1
#

Sequence (123 aa):
MILKPRLLTLVFEKKVFKISNKFIGTENSRRFGFIPVGDAVLNNIPVPGKNFRAITYDEKEGVIRLGWEEVFRWIPSSKEKKQIIFELDMRETIPHTAMRIFSESEESPILFVNIPKQLKIYV

Radius of gyration: 14.11 Å; chains: 1; bounding box: 32×37×35 Å